Protein AF-A0A933SL16-F1 (afdb_monomer_lite)

Foldseek 3Di:
DDPPPDPPCVDDDDCPPPVVVVVVVVVVVVCVVVVCCCVVPPDDDDDPDDPVDDDPDDDDDPVCNVLVVLCVVDPDNVVSVVVVVVVVVVVVCVVVPDPD

pLDDT: mean 88.03, std 14.08, range [38.78, 98.0]

Sequence (100 aa):
MAKKKEKNEEGAVPFVPVHIMKEMAAAFIFLGIFIPLAIFYPFEELEPANPFVTPEHIKPEWYFLAAYQILKIVPSKVLGLALQGIAILAIILLPFWDTN

Radius of gyration: 23.14 Å; chains: 1; bounding box: 51×42×52 Å

Structure (mmCIF, N/CA/C/O backbone):
data_AF-A0A933SL16-F1
#
_entry.id   AF-A0A933SL16-F1
#
loop_
_atom_site.group_PDB
_atom_site.id
_atom_site.type_symbol
_atom_site.label_atom_id
_atom_site.label_alt_id
_atom_site.label_comp_id
_atom_site.label_asym_id
_atom_site.label_entity_id
_atom_site.label_seq_id
_atom_site.pdbx_PDB_ins_code
_atom_site.Cartn_x
_atom_site.Cartn_y
_atom_site.Cartn_z
_atom_site.occupancy
_atom_site.B_iso_or_equiv
_atom_site.auth_seq_id
_atom_site.auth_comp_id
_atom_site.auth_asym_id
_atom_site.auth_atom_id
_atom_site.pdbx_PDB_model_num
ATOM 1 N N . MET A 1 1 ? -33.625 -26.138 8.118 1.00 38.78 1 MET A N 1
ATOM 2 C CA . MET A 1 1 ? -33.669 -25.539 9.470 1.00 38.78 1 MET A CA 1
ATOM 3 C C . MET A 1 1 ? -32.271 -25.054 9.822 1.00 38.78 1 MET A C 1
ATOM 5 O O . MET A 1 1 ? -31.471 -25.817 10.345 1.00 38.78 1 MET A O 1
ATOM 9 N N . ALA A 1 2 ? -31.934 -23.821 9.442 1.00 45.84 2 ALA A N 1
ATOM 10 C CA . ALA A 1 2 ? -30.670 -23.212 9.840 1.00 45.84 2 ALA A CA 1
ATOM 11 C C . ALA A 1 2 ? -30.776 -22.844 11.325 1.00 45.84 2 ALA A C 1
ATOM 13 O O . ALA A 1 2 ? -31.622 -22.029 11.695 1.00 45.84 2 ALA A O 1
ATOM 14 N N . LYS A 1 3 ? -29.967 -23.477 12.183 1.00 40.28 3 LYS A N 1
ATOM 15 C CA . LYS A 1 3 ? -29.792 -23.040 13.573 1.00 40.28 3 LYS A CA 1
ATOM 16 C C . LYS A 1 3 ? -29.338 -21.579 13.534 1.00 40.28 3 LYS A C 1
ATOM 18 O O . LYS A 1 3 ? -28.229 -21.289 13.093 1.00 40.28 3 LYS A O 1
ATOM 23 N N . LYS A 1 4 ? -30.203 -20.666 13.977 1.00 47.25 4 LYS A N 1
ATOM 24 C CA . LYS A 1 4 ? -29.833 -19.289 14.310 1.00 47.25 4 LYS A CA 1
ATOM 25 C C . LYS A 1 4 ? -28.777 -19.404 15.411 1.00 47.25 4 LYS A C 1
ATOM 27 O O . LYS A 1 4 ? -29.123 -19.781 16.524 1.00 47.25 4 LYS A O 1
ATOM 32 N N . LYS A 1 5 ? -27.496 -19.202 15.072 1.00 49.44 5 LYS A N 1
ATOM 33 C CA . LYS A 1 5 ? -26.417 -19.086 16.064 1.00 49.44 5 LYS A CA 1
ATOM 34 C C . LYS A 1 5 ? -26.859 -17.993 17.038 1.00 49.44 5 LYS A C 1
ATOM 36 O O . LYS A 1 5 ? -26.998 -16.840 16.629 1.00 49.44 5 LYS A O 1
ATOM 41 N N . GLU A 1 6 ? -27.164 -18.367 18.277 1.00 51.62 6 GLU A N 1
ATOM 42 C CA . GLU A 1 6 ? -27.333 -17.400 19.354 1.00 51.62 6 GLU A CA 1
ATOM 43 C C . GLU A 1 6 ? -26.029 -16.615 19.441 1.00 51.62 6 GLU A C 1
ATOM 45 O O . GLU A 1 6 ? -24.936 -17.178 19.530 1.00 51.62 6 GLU A O 1
ATOM 50 N N . LYS A 1 7 ? -26.141 -15.302 19.261 1.00 52.16 7 LYS A N 1
ATOM 51 C CA . LYS A 1 7 ? -25.012 -14.393 19.346 1.00 52.16 7 LYS A CA 1
ATOM 52 C C . LYS A 1 7 ? -24.654 -14.361 20.831 1.00 52.16 7 LYS A C 1
ATOM 54 O O . LYS A 1 7 ? -25.413 -13.796 21.606 1.00 52.16 7 LYS A O 1
ATOM 59 N N . ASN A 1 8 ? -23.564 -15.013 21.234 1.00 49.22 8 ASN A N 1
ATOM 60 C CA . ASN A 1 8 ? -23.025 -14.832 22.580 1.00 49.22 8 ASN A CA 1
ATOM 61 C C . ASN A 1 8 ? -22.691 -13.342 22.739 1.00 49.22 8 ASN A C 1
ATOM 63 O O . ASN A 1 8 ? -21.742 -12.847 22.134 1.00 49.22 8 ASN A O 1
ATOM 67 N N . GLU A 1 9 ? -23.516 -12.619 23.498 1.00 59.81 9 GLU A N 1
ATOM 68 C CA . GLU A 1 9 ? -23.335 -11.196 23.821 1.00 59.81 9 GLU A CA 1
ATOM 69 C C . GLU A 1 9 ? -22.342 -10.981 24.976 1.00 59.81 9 GLU A C 1
ATOM 71 O O . GLU A 1 9 ? -22.157 -9.856 25.441 1.00 59.81 9 GLU A O 1
ATOM 76 N N . GLU A 1 10 ? -21.679 -12.048 25.431 1.00 55.66 10 GLU A N 1
ATOM 77 C CA . GLU A 1 10 ? -20.649 -12.025 26.468 1.00 55.66 10 GLU A CA 1
ATOM 78 C C . GLU A 1 10 ? -19.438 -11.200 25.989 1.00 55.66 10 GLU A C 1
ATOM 80 O O . GLU A 1 10 ? -18.499 -11.711 25.384 1.00 55.66 10 GLU A O 1
ATOM 85 N N . GLY A 1 11 ? -19.494 -9.882 26.213 1.00 68.06 11 GLY A N 1
ATOM 86 C CA . GLY A 1 11 ? -18.451 -8.915 25.850 1.00 68.06 11 GLY A CA 1
ATOM 87 C C . GLY A 1 11 ? -18.872 -7.810 24.872 1.00 68.06 11 GLY A C 1
ATOM 88 O O . GLY A 1 11 ? -18.021 -7.016 24.463 1.00 68.06 11 GLY A O 1
ATOM 89 N N . ALA A 1 12 ? -20.148 -7.718 24.485 1.00 78.31 12 ALA A N 1
ATOM 90 C CA . ALA A 1 12 ? -20.612 -6.647 23.605 1.00 78.31 12 ALA A CA 1
ATOM 91 C C . ALA A 1 12 ? -20.523 -5.272 24.302 1.00 78.31 12 ALA A C 1
ATOM 93 O O . ALA A 1 12 ? -21.159 -5.032 25.327 1.00 78.31 12 ALA A O 1
ATOM 94 N N . VAL A 1 13 ? -19.736 -4.350 23.736 1.00 84.50 13 VAL A N 1
ATOM 95 C CA . VAL A 1 13 ? -19.655 -2.952 24.193 1.00 84.50 13 VAL A CA 1
ATOM 96 C C . VAL A 1 13 ? -20.571 -2.060 23.354 1.00 84.50 13 VAL A C 1
ATOM 98 O O . VAL A 1 13 ? -20.735 -2.310 22.156 1.00 84.50 13 VAL A O 1
ATOM 101 N N . PRO A 1 14 ? -21.158 -0.999 23.936 1.00 89.69 14 PRO A N 1
ATOM 102 C CA . PRO A 1 14 ? -21.998 -0.086 23.175 1.00 89.69 14 PRO A CA 1
ATOM 103 C C . PRO A 1 14 ? -21.172 0.618 22.090 1.00 89.69 14 PRO A C 1
ATOM 105 O O . PRO A 1 14 ? -20.072 1.118 22.345 1.00 89.69 14 PRO A O 1
ATOM 108 N N . PHE A 1 15 ? -21.719 0.666 20.872 1.00 89.00 15 PHE A N 1
ATOM 109 C CA . PHE A 1 15 ? -21.065 1.295 19.720 1.00 89.00 15 PHE A CA 1
ATOM 110 C C . PHE A 1 15 ? -20.748 2.772 20.007 1.00 89.00 15 PHE A C 1
ATOM 112 O O . PHE A 1 15 ? -19.615 3.220 19.833 1.00 89.00 15 PHE A O 1
ATOM 119 N N . VAL A 1 16 ? -21.724 3.494 20.567 1.00 92.50 16 VAL A N 1
ATOM 120 C CA . VAL A 1 16 ? -21.557 4.855 21.089 1.00 92.50 16 VAL A CA 1
ATOM 121 C C . VAL A 1 16 ? -21.703 4.829 22.613 1.00 92.50 16 VAL A C 1
ATOM 123 O O . VAL A 1 16 ? -22.682 4.268 23.101 1.00 92.50 16 VAL A O 1
ATOM 126 N N . PRO A 1 17 ? -20.786 5.438 23.385 1.00 87.75 17 PRO A N 1
ATOM 127 C CA . PRO A 1 17 ? -19.580 6.151 22.947 1.00 87.75 17 PRO A CA 1
ATOM 128 C C . PRO A 1 17 ? -18.329 5.258 22.859 1.00 87.75 17 PRO A C 1
ATOM 130 O O . PRO A 1 17 ? -17.315 5.685 22.321 1.00 87.75 17 PRO A O 1
ATOM 133 N N . VAL A 1 18 ? -18.361 4.038 23.406 1.00 92.81 18 VAL A N 1
ATOM 134 C CA . VAL A 1 18 ? -17.141 3.288 23.754 1.00 92.81 18 VAL A CA 1
ATOM 135 C C . VAL A 1 18 ? -16.334 2.863 22.529 1.00 92.81 18 VAL A C 1
ATOM 137 O O . VAL A 1 18 ? -15.130 3.110 22.490 1.00 92.81 18 VAL A O 1
ATOM 140 N N . HIS A 1 19 ? -16.961 2.226 21.539 1.00 93.19 19 HIS A N 1
ATOM 141 C CA . HIS A 1 19 ? -16.238 1.777 20.347 1.00 93.19 19 HIS A CA 1
ATOM 142 C C . HIS A 1 19 ? -15.762 2.967 19.504 1.00 93.19 19 HIS A C 1
ATOM 144 O O . HIS A 1 19 ? -14.583 3.030 19.174 1.00 93.19 19 HIS A O 1
ATOM 150 N N . ILE A 1 20 ? -16.623 3.966 19.277 1.00 95.56 20 ILE A N 1
ATOM 151 C CA . ILE A 1 20 ? -16.255 5.202 18.563 1.00 95.56 20 ILE A CA 1
ATOM 152 C C . ILE A 1 20 ? -15.036 5.890 19.190 1.00 95.56 20 ILE A C 1
ATOM 154 O O . ILE A 1 20 ? -14.115 6.272 18.473 1.00 95.56 20 ILE A O 1
ATOM 158 N N . MET A 1 21 ? -14.990 6.023 20.519 1.00 96.19 21 MET A N 1
ATOM 159 C CA . MET A 1 21 ? -13.850 6.651 21.195 1.00 96.19 21 MET A CA 1
ATOM 160 C C . MET A 1 21 ? -12.550 5.861 20.999 1.00 96.19 21 MET A C 1
ATOM 162 O O . MET A 1 21 ? -11.489 6.465 20.844 1.00 96.19 21 MET A O 1
ATOM 166 N N . LYS A 1 22 ? -12.620 4.523 20.975 1.00 94.88 22 LYS A N 1
ATOM 167 C CA . LYS A 1 22 ? -11.459 3.662 20.706 1.00 94.88 22 LYS A CA 1
ATOM 168 C C . LYS A 1 22 ? -10.968 3.804 19.265 1.00 94.88 22 LYS A C 1
ATOM 170 O O . LYS A 1 22 ? -9.773 4.005 19.067 1.00 94.88 22 LYS A O 1
ATOM 175 N N . GLU A 1 23 ? -11.871 3.764 18.287 1.00 95.81 23 GLU A N 1
ATOM 176 C CA . GLU A 1 23 ? -11.519 3.940 16.871 1.00 95.81 23 GLU A CA 1
ATOM 177 C C . GLU A 1 23 ? -10.939 5.335 16.607 1.00 95.81 23 GLU A C 1
ATOM 179 O O . GLU A 1 23 ? -9.946 5.485 15.899 1.00 95.81 23 GLU A O 1
ATOM 184 N N . MET A 1 24 ? -11.496 6.367 17.246 1.00 97.38 24 MET A N 1
ATOM 185 C CA . MET A 1 24 ? -10.980 7.729 17.148 1.00 97.38 24 MET A CA 1
ATOM 186 C C . MET A 1 24 ? -9.575 7.853 17.754 1.00 97.38 24 MET A C 1
ATOM 188 O O . MET A 1 24 ? -8.705 8.483 17.155 1.00 97.38 24 MET A O 1
ATOM 192 N N . ALA A 1 25 ? -9.316 7.222 18.904 1.00 97.12 25 ALA A N 1
ATOM 193 C CA . ALA A 1 25 ? -7.974 7.175 19.481 1.00 97.12 25 ALA A CA 1
ATOM 194 C C . ALA A 1 25 ? -6.978 6.463 18.545 1.00 97.12 25 ALA A C 1
ATOM 196 O O . ALA A 1 25 ? -5.880 6.973 18.326 1.00 97.12 25 ALA A O 1
ATOM 197 N N . ALA A 1 26 ? -7.371 5.337 17.939 1.00 96.81 26 ALA A N 1
ATOM 198 C CA . ALA A 1 26 ? -6.551 4.633 16.953 1.00 96.81 26 ALA A CA 1
ATOM 199 C C . ALA A 1 26 ? -6.261 5.500 15.713 1.00 96.81 26 ALA A C 1
ATOM 201 O O . ALA A 1 26 ? -5.117 5.560 15.260 1.00 96.81 26 ALA A O 1
ATOM 202 N N . ALA A 1 27 ? -7.258 6.235 15.211 1.00 97.62 27 ALA A N 1
ATOM 203 C CA . ALA A 1 27 ? -7.089 7.167 14.099 1.00 97.62 27 ALA A CA 1
ATOM 204 C C . ALA A 1 27 ? -6.109 8.305 14.435 1.00 97.62 27 ALA A C 1
ATOM 206 O O . ALA A 1 27 ? -5.250 8.635 13.618 1.00 97.62 27 ALA A O 1
ATOM 207 N N . PHE A 1 28 ? -6.176 8.875 15.644 1.00 98.00 28 PHE A N 1
ATOM 208 C CA . PHE A 1 28 ? -5.220 9.899 16.078 1.00 98.00 28 PHE A CA 1
ATOM 209 C C . PHE A 1 28 ? -3.799 9.356 16.233 1.00 98.00 28 PHE A C 1
ATOM 211 O O . PHE A 1 28 ? -2.853 10.055 15.880 1.00 98.00 28 PHE A O 1
ATOM 218 N N . ILE A 1 29 ? -3.633 8.119 16.705 1.00 97.81 29 ILE A N 1
ATOM 219 C CA . ILE A 1 29 ? -2.320 7.459 16.756 1.00 97.81 29 ILE A CA 1
ATOM 220 C C . ILE A 1 29 ? -1.770 7.268 15.340 1.00 97.81 29 ILE A C 1
ATOM 222 O O . ILE A 1 29 ? -0.617 7.606 15.081 1.00 97.81 29 ILE A O 1
ATOM 226 N N . PHE A 1 30 ? -2.601 6.787 14.412 1.00 97.44 30 PHE A N 1
ATOM 227 C CA . PHE A 1 30 ? -2.228 6.640 13.008 1.00 97.44 30 PHE A CA 1
ATOM 228 C C . PHE A 1 30 ? -1.782 7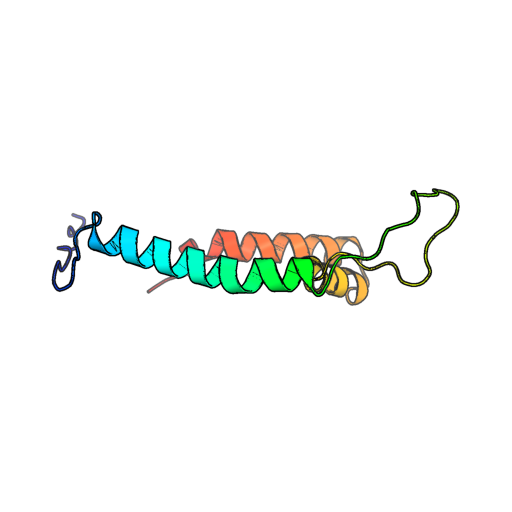.983 12.409 1.00 97.44 30 PHE A C 1
ATOM 230 O O . PHE A 1 30 ? -0.676 8.091 11.881 1.00 97.44 30 PHE A O 1
ATOM 237 N N . LEU A 1 31 ? -2.580 9.043 12.564 1.00 97.62 31 LEU A N 1
ATOM 238 C CA . LEU A 1 31 ? -2.220 10.384 12.090 1.00 97.62 31 LEU A CA 1
ATOM 239 C C . LEU A 1 31 ? -0.966 10.937 12.778 1.00 97.62 31 LEU A C 1
ATOM 241 O O . LEU A 1 31 ? -0.135 11.560 12.120 1.00 97.62 31 LEU A O 1
ATOM 245 N N . GLY A 1 32 ? -0.797 10.670 14.073 1.00 97.12 32 GLY A N 1
ATOM 246 C CA . GLY A 1 32 ? 0.380 11.057 14.847 1.00 97.12 32 GLY A CA 1
ATOM 247 C C . GLY A 1 32 ? 1.681 10.433 14.339 1.00 97.12 32 GLY A C 1
ATOM 248 O O . GLY A 1 32 ? 2.743 10.998 14.574 1.00 97.12 32 GLY A O 1
ATOM 249 N N . ILE A 1 33 ? 1.612 9.318 13.606 1.00 96.50 33 ILE A N 1
ATOM 250 C CA . ILE A 1 33 ? 2.764 8.701 12.934 1.00 96.50 33 ILE A CA 1
ATOM 251 C C . ILE A 1 33 ? 2.929 9.261 11.515 1.00 96.50 33 ILE A C 1
ATOM 253 O O . ILE A 1 33 ? 4.033 9.638 11.118 1.00 96.50 33 ILE A O 1
ATOM 257 N N . PHE A 1 34 ? 1.842 9.339 10.744 1.00 95.88 34 PHE A N 1
ATOM 258 C CA . PHE A 1 34 ? 1.906 9.694 9.322 1.00 95.88 34 PHE A CA 1
ATOM 259 C C . PHE A 1 34 ? 2.184 11.179 9.062 1.00 95.88 34 PHE A C 1
ATOM 261 O O . PHE A 1 34 ? 2.898 11.497 8.112 1.00 95.88 34 PHE A O 1
ATOM 268 N N . ILE A 1 35 ? 1.667 12.092 9.891 1.00 96.69 35 ILE A N 1
ATOM 269 C CA . ILE A 1 35 ? 1.888 13.536 9.708 1.00 96.69 35 ILE A CA 1
ATOM 270 C C . ILE A 1 35 ? 3.374 13.892 9.885 1.00 96.69 35 ILE A C 1
ATOM 272 O O . ILE A 1 35 ? 3.934 14.507 8.975 1.00 96.69 35 ILE A O 1
ATOM 276 N N . PRO A 1 36 ? 4.061 13.487 10.975 1.00 96.88 36 PRO A N 1
ATOM 277 C CA . PRO A 1 36 ? 5.499 13.703 11.087 1.00 96.88 36 PRO A CA 1
ATOM 278 C C . PRO A 1 36 ? 6.285 13.049 9.954 1.00 96.88 36 PRO A C 1
ATOM 280 O O . PRO A 1 36 ? 7.196 13.676 9.425 1.00 96.88 36 PRO A O 1
ATOM 283 N N . LEU A 1 37 ? 5.924 11.827 9.542 1.00 95.38 37 LEU A N 1
ATOM 284 C CA . LEU A 1 37 ? 6.595 11.151 8.431 1.00 95.38 37 LEU A CA 1
ATOM 285 C C . LEU A 1 37 ? 6.541 11.991 7.145 1.00 95.38 37 LEU A C 1
ATOM 287 O O . LEU A 1 37 ? 7.573 12.181 6.510 1.00 95.38 37 LEU A O 1
ATOM 291 N N . ALA A 1 38 ? 5.375 12.548 6.806 1.00 93.38 38 ALA A N 1
ATOM 292 C CA . ALA A 1 38 ? 5.202 13.389 5.621 1.00 93.38 38 ALA A CA 1
ATOM 293 C C . ALA A 1 38 ? 5.964 14.726 5.699 1.00 93.38 38 ALA A C 1
ATOM 295 O O . ALA A 1 38 ? 6.431 15.221 4.678 1.00 93.38 38 ALA A O 1
ATOM 296 N N . ILE A 1 39 ? 6.095 15.311 6.896 1.00 95.62 39 ILE A N 1
ATOM 297 C CA . ILE A 1 39 ? 6.817 16.578 7.101 1.00 95.62 39 ILE A CA 1
ATOM 298 C C . ILE A 1 39 ? 8.336 16.364 7.087 1.00 95.62 39 ILE A C 1
ATOM 300 O O . ILE A 1 39 ? 9.058 17.150 6.479 1.00 95.62 39 ILE A O 1
ATOM 304 N N . PHE A 1 40 ? 8.833 15.331 7.774 1.00 96.31 40 PHE A N 1
ATOM 305 C CA . PHE A 1 40 ? 10.272 15.086 7.922 1.00 96.31 40 PHE A CA 1
ATOM 306 C C . PHE A 1 40 ? 10.891 14.353 6.726 1.00 96.31 40 PHE A C 1
ATOM 308 O O . PHE A 1 40 ? 12.090 14.495 6.496 1.00 96.31 40 PHE A O 1
ATOM 315 N N . TYR A 1 41 ? 10.094 13.604 5.962 1.00 93.38 41 TYR A N 1
ATOM 316 C CA . TYR A 1 41 ? 10.521 12.899 4.752 1.00 93.38 41 TYR A CA 1
ATOM 317 C C . TYR A 1 41 ? 9.618 13.273 3.566 1.00 93.38 41 TYR A C 1
ATOM 319 O O . TYR A 1 41 ? 8.833 12.439 3.103 1.00 93.38 41 TYR A O 1
ATOM 327 N N . PRO A 1 42 ? 9.688 14.526 3.077 1.00 90.19 42 PRO A N 1
ATOM 328 C CA . PRO A 1 42 ? 8.940 14.929 1.896 1.00 90.19 42 PRO A CA 1
ATOM 329 C C . PRO A 1 42 ? 9.444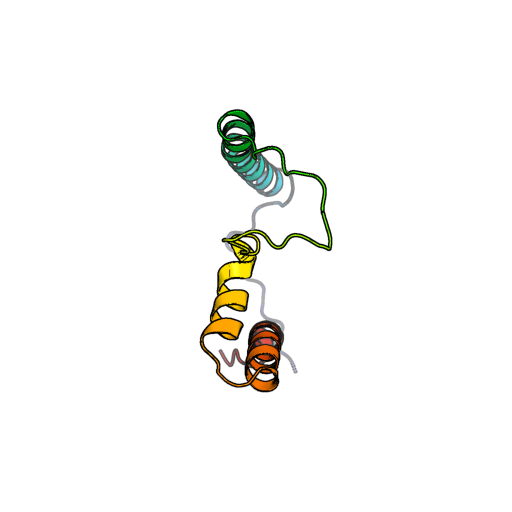 14.171 0.662 1.00 90.19 42 PRO A C 1
ATOM 331 O O . PRO A 1 42 ? 10.617 13.810 0.564 1.00 90.19 42 PRO A O 1
ATOM 334 N N . PHE A 1 43 ? 8.543 13.932 -0.286 1.00 85.69 43 PHE A N 1
ATOM 335 C CA . PHE A 1 43 ? 8.896 13.320 -1.561 1.00 85.69 43 PHE A CA 1
ATOM 336 C C . PHE A 1 43 ? 9.719 14.292 -2.419 1.00 85.69 43 PHE A C 1
ATOM 338 O O . PHE A 1 43 ? 9.466 15.497 -2.405 1.00 85.69 43 PHE A O 1
ATOM 345 N N . GLU A 1 44 ? 10.696 13.767 -3.158 1.00 84.94 44 GLU A N 1
ATOM 346 C CA . GLU A 1 44 ? 11.527 14.558 -4.070 1.00 84.94 44 GLU A CA 1
ATOM 347 C C . GLU A 1 44 ? 10.696 15.059 -5.263 1.00 84.94 44 GLU A C 1
ATOM 349 O O . GLU A 1 44 ? 9.817 14.358 -5.769 1.00 84.94 44 GLU A O 1
ATOM 354 N N . GLU A 1 45 ? 10.955 16.284 -5.718 1.00 83.31 45 GLU A N 1
ATOM 355 C CA . GLU A 1 45 ? 10.274 16.843 -6.886 1.00 83.31 45 GLU A CA 1
ATOM 356 C C . GLU A 1 45 ? 10.678 16.067 -8.149 1.00 83.31 45 GLU A C 1
ATOM 358 O O . GLU A 1 45 ? 11.861 15.873 -8.427 1.00 83.31 45 GLU A O 1
ATOM 363 N N . LEU A 1 46 ? 9.687 15.582 -8.901 1.00 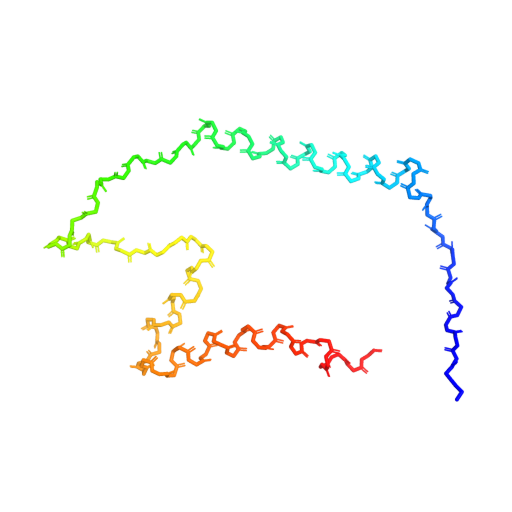85.50 46 LEU A N 1
ATOM 364 C CA . LEU A 1 46 ? 9.923 14.817 -10.124 1.00 85.50 46 LEU A CA 1
ATOM 365 C C . LEU A 1 46 ? 10.019 15.754 -11.324 1.00 85.50 46 LEU A C 1
ATOM 367 O O . LEU A 1 46 ? 9.203 16.661 -11.482 1.00 85.50 46 LEU A O 1
ATOM 371 N N . GLU A 1 47 ? 10.969 15.479 -12.216 1.00 87.69 47 GLU A N 1
ATOM 372 C CA . GLU A 1 47 ? 11.043 16.176 -13.497 1.00 87.69 47 GLU A CA 1
ATOM 373 C C . GLU A 1 47 ? 9.786 15.914 -14.350 1.00 87.69 47 GLU A C 1
ATOM 375 O O . GLU A 1 47 ? 9.212 14.816 -14.301 1.00 87.69 47 GLU A O 1
ATOM 380 N N . PRO A 1 48 ? 9.354 16.888 -15.174 1.00 89.12 48 PRO A N 1
ATOM 381 C CA . PRO A 1 48 ? 8.256 16.685 -16.109 1.00 89.12 48 PRO A CA 1
ATOM 382 C C . PRO A 1 48 ? 8.503 15.490 -17.037 1.00 89.12 48 PRO A C 1
ATOM 384 O O . PRO A 1 48 ? 9.608 15.275 -17.537 1.00 89.12 48 PRO A O 1
ATOM 387 N N . ALA A 1 49 ? 7.448 14.724 -17.314 1.00 90.12 49 ALA A N 1
ATOM 388 C CA . ALA A 1 49 ? 7.549 13.535 -18.150 1.00 90.12 49 ALA A CA 1
ATOM 389 C C . ALA A 1 49 ? 8.021 13.877 -19.576 1.00 90.12 49 ALA A C 1
ATOM 391 O O . ALA A 1 49 ? 7.395 14.675 -20.277 1.00 90.12 49 ALA A O 1
ATOM 392 N N . ASN A 1 50 ? 9.089 13.216 -20.028 1.00 93.69 50 ASN A N 1
ATOM 393 C CA . ASN A 1 50 ? 9.609 13.321 -21.389 1.00 93.69 50 ASN A CA 1
ATOM 394 C C . ASN A 1 50 ? 9.485 11.963 -22.108 1.00 93.69 50 ASN A C 1
ATOM 396 O O . ASN A 1 50 ? 10.153 11.010 -21.711 1.00 93.69 50 ASN A O 1
ATOM 400 N N . PRO A 1 51 ? 8.684 11.843 -23.184 1.00 93.12 51 PRO A N 1
ATOM 401 C CA . PRO A 1 51 ? 8.464 10.564 -23.861 1.00 93.12 51 PRO A CA 1
ATOM 402 C C . PRO A 1 51 ? 9.697 10.032 -24.611 1.00 93.12 51 PRO A C 1
ATOM 404 O O . PRO A 1 51 ? 9.717 8.860 -24.982 1.00 93.12 51 PRO A O 1
ATOM 407 N N . PHE A 1 52 ? 10.717 10.863 -24.848 1.00 94.50 52 PHE A N 1
ATOM 408 C CA . PHE A 1 52 ? 11.942 10.471 -25.555 1.00 94.50 52 PHE A CA 1
ATOM 409 C C . PHE A 1 52 ? 13.080 10.050 -24.617 1.00 94.50 52 PHE A C 1
ATOM 411 O O . PHE A 1 52 ? 14.127 9.614 -25.093 1.00 94.50 52 PHE A O 1
ATOM 418 N N . VAL A 1 53 ? 12.896 10.170 -23.298 1.00 91.12 53 VAL A N 1
ATOM 419 C CA . VAL A 1 53 ? 13.923 9.863 -22.296 1.00 91.12 53 VAL A CA 1
ATOM 420 C C . VAL A 1 53 ? 13.351 8.883 -21.276 1.00 91.12 53 VAL A C 1
ATOM 422 O O . VAL A 1 53 ? 12.389 9.187 -20.580 1.00 91.12 53 VAL A O 1
ATOM 425 N N . THR A 1 54 ? 13.946 7.691 -21.175 1.00 88.44 54 THR A N 1
ATOM 426 C CA . THR A 1 54 ? 13.586 6.702 -20.145 1.00 88.44 54 THR A CA 1
ATOM 427 C C . THR A 1 54 ? 14.576 6.790 -18.979 1.00 88.44 54 THR A C 1
ATOM 429 O O . THR A 1 54 ? 15.774 6.642 -19.221 1.00 88.44 54 THR A O 1
ATOM 432 N N . PRO A 1 55 ? 14.119 7.001 -17.730 1.00 86.88 55 PRO A N 1
ATOM 433 C CA . PRO A 1 55 ? 14.993 6.985 -16.557 1.00 86.88 55 PRO A CA 1
ATOM 434 C C . PRO A 1 55 ? 15.670 5.622 -16.339 1.00 86.88 55 PRO A C 1
ATOM 436 O O . PRO A 1 55 ? 15.066 4.575 -16.569 1.00 86.88 55 PRO A O 1
ATOM 439 N N . GLU A 1 56 ? 16.902 5.629 -15.826 1.00 84.31 56 GLU A N 1
ATOM 440 C CA . GLU A 1 56 ? 17.733 4.424 -15.653 1.00 84.31 56 GLU A CA 1
ATOM 441 C C . GLU A 1 56 ? 17.165 3.416 -14.630 1.00 84.31 56 GLU A C 1
ATOM 443 O O . GLU A 1 56 ? 17.309 2.201 -14.782 1.00 84.31 56 GLU A O 1
ATOM 448 N N . HIS A 1 57 ? 16.471 3.894 -13.592 1.00 82.94 57 HIS A N 1
ATOM 449 C CA . HIS A 1 57 ? 15.936 3.065 -12.505 1.00 82.94 57 HIS A CA 1
ATOM 450 C C . HIS A 1 57 ? 14.412 3.171 -12.375 1.00 82.94 57 HIS A C 1
ATOM 452 O O . HIS A 1 57 ? 13.879 3.534 -11.327 1.00 82.94 57 HIS A O 1
ATOM 458 N N . ILE A 1 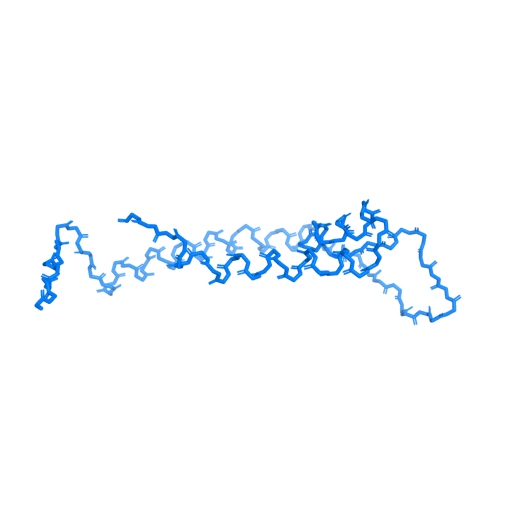58 ? 13.692 2.814 -13.442 1.00 87.69 58 ILE A N 1
ATOM 459 C CA . ILE A 1 58 ? 12.226 2.799 -13.441 1.00 87.69 58 ILE A CA 1
ATOM 460 C C . ILE A 1 58 ? 11.667 1.664 -12.563 1.00 87.69 58 ILE A C 1
ATOM 462 O O . ILE A 1 58 ? 11.771 0.473 -12.876 1.00 87.69 58 ILE A O 1
ATOM 466 N N . LYS A 1 59 ? 11.050 2.039 -11.443 1.00 89.50 59 LYS A N 1
ATOM 467 C CA . LYS A 1 59 ? 10.321 1.143 -10.538 1.00 89.50 59 LYS A CA 1
ATOM 468 C C . LYS A 1 59 ? 8.977 1.776 -10.179 1.00 89.50 59 LYS A C 1
ATOM 470 O O . LYS A 1 59 ? 8.903 3.000 -10.105 1.00 89.50 59 LYS A O 1
ATOM 475 N N . PRO A 1 60 ? 7.925 0.975 -9.968 1.00 92.31 60 PRO A N 1
ATOM 476 C CA . PRO A 1 60 ? 6.677 1.508 -9.454 1.00 92.31 60 PRO A CA 1
ATOM 477 C C . PRO A 1 60 ? 6.794 1.783 -7.949 1.00 92.31 60 PRO A C 1
ATOM 479 O O . PRO A 1 60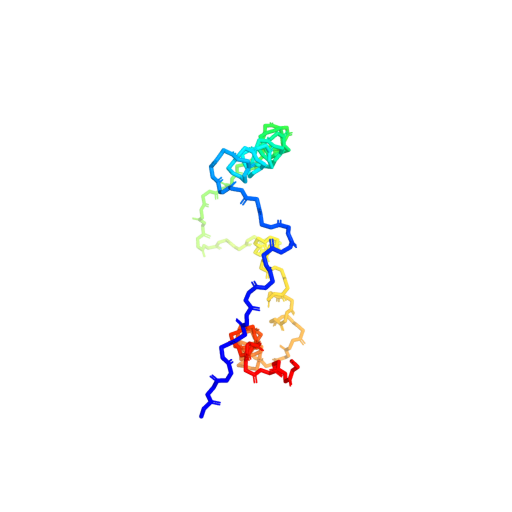 ? 7.805 1.467 -7.312 1.00 92.31 60 PRO A O 1
ATOM 482 N N . GLU A 1 61 ? 5.719 2.317 -7.383 1.00 92.50 61 GLU A N 1
ATOM 483 C CA . GLU A 1 61 ? 5.579 2.526 -5.945 1.00 92.50 61 GLU A CA 1
ATOM 484 C C . GLU A 1 61 ? 5.743 1.235 -5.132 1.00 92.50 61 GLU A C 1
ATOM 486 O O . GLU A 1 61 ? 5.517 0.122 -5.620 1.00 92.50 61 GLU A O 1
ATOM 491 N N . TRP A 1 62 ? 6.116 1.386 -3.860 1.00 92.69 62 TRP A N 1
ATOM 492 C CA . TRP A 1 62 ? 6.504 0.277 -2.980 1.00 92.69 62 TRP A CA 1
ATOM 493 C C . TRP A 1 62 ? 5.439 -0.826 -2.871 1.00 92.69 62 TRP A C 1
ATOM 495 O O . TRP A 1 62 ? 5.772 -2.011 -2.861 1.00 92.69 62 TRP A O 1
ATOM 505 N N . TYR A 1 63 ? 4.158 -0.455 -2.870 1.00 94.25 63 TYR A N 1
ATOM 506 C CA . TYR A 1 63 ? 3.030 -1.389 -2.797 1.00 94.25 63 TYR A CA 1
ATOM 507 C C . TYR A 1 63 ? 2.814 -2.192 -4.093 1.00 94.25 63 TYR A C 1
ATOM 509 O O . TYR A 1 63 ? 2.172 -3.240 -4.065 1.00 94.25 63 TYR A O 1
ATOM 517 N N . PHE A 1 64 ? 3.396 -1.766 -5.218 1.00 95.06 64 PHE A N 1
ATOM 518 C CA . PHE A 1 64 ? 3.391 -2.507 -6.484 1.00 95.06 64 PHE A CA 1
ATOM 519 C C . PHE A 1 64 ? 4.642 -3.360 -6.707 1.00 95.06 64 PHE A C 1
ATOM 521 O O . PHE A 1 64 ? 4.691 -4.121 -7.678 1.00 95.06 64 PHE A O 1
ATOM 528 N N . LEU A 1 65 ? 5.653 -3.281 -5.835 1.00 94.69 65 LEU A N 1
ATOM 529 C CA . LEU A 1 65 ? 6.910 -4.004 -6.040 1.00 94.69 65 LEU A CA 1
ATOM 530 C C . LEU A 1 65 ? 6.701 -5.516 -6.148 1.00 94.69 65 LEU A C 1
ATOM 532 O O . LEU A 1 65 ? 7.293 -6.131 -7.027 1.00 94.69 65 LEU A O 1
ATOM 536 N N . ALA A 1 66 ? 5.827 -6.114 -5.335 1.00 93.19 66 ALA A N 1
ATOM 537 C CA . ALA A 1 66 ? 5.549 -7.551 -5.408 1.00 93.19 66 ALA A CA 1
ATOM 538 C C . ALA A 1 66 ? 5.016 -7.967 -6.794 1.00 93.19 66 ALA A C 1
ATOM 540 O O . ALA A 1 66 ? 5.548 -8.881 -7.424 1.00 93.19 66 ALA A O 1
ATOM 541 N N . ALA A 1 67 ? 4.026 -7.236 -7.314 1.00 94.00 67 ALA A N 1
ATOM 542 C CA . ALA A 1 67 ? 3.478 -7.460 -8.649 1.00 94.00 67 ALA A CA 1
ATOM 543 C C . ALA A 1 67 ? 4.536 -7.240 -9.747 1.00 94.00 67 ALA A C 1
ATOM 545 O O . ALA A 1 67 ? 4.639 -8.036 -10.683 1.00 94.00 67 ALA A O 1
ATOM 546 N N . TYR A 1 68 ? 5.359 -6.200 -9.623 1.00 93.81 68 TYR A N 1
ATOM 547 C CA . TYR A 1 68 ? 6.437 -5.897 -10.565 1.00 93.81 68 TYR A CA 1
ATOM 548 C C . TYR A 1 68 ? 7.529 -6.973 -10.601 1.00 93.81 68 TYR A C 1
ATOM 550 O O . TYR A 1 68 ? 8.005 -7.324 -11.681 1.00 93.81 68 TYR A O 1
ATOM 558 N N . GLN A 1 69 ? 7.896 -7.548 -9.453 1.00 94.00 69 GLN A N 1
ATOM 559 C CA . GLN A 1 69 ? 8.869 -8.643 -9.404 1.00 94.00 69 GLN A CA 1
ATOM 560 C C . GLN A 1 69 ? 8.343 -9.908 -10.091 1.00 94.00 69 GLN A C 1
ATOM 562 O O . GLN A 1 69 ? 9.102 -10.568 -10.799 1.00 94.00 69 GLN A O 1
ATOM 567 N N . ILE A 1 70 ? 7.043 -10.211 -9.974 1.00 94.94 70 ILE A N 1
ATOM 568 C CA . ILE A 1 70 ? 6.424 -11.329 -10.707 1.00 94.94 70 ILE A CA 1
ATOM 569 C C . ILE A 1 70 ? 6.613 -11.153 -12.223 1.00 94.94 70 ILE A C 1
ATOM 571 O O . ILE A 1 70 ? 6.982 -12.107 -12.904 1.00 94.94 70 ILE A O 1
ATOM 575 N N . LEU A 1 71 ? 6.451 -9.934 -12.751 1.00 93.12 71 LEU A N 1
ATOM 576 C CA . LEU A 1 71 ? 6.671 -9.656 -14.179 1.00 93.12 71 LEU A CA 1
ATOM 577 C C . LEU A 1 71 ? 8.135 -9.796 -14.616 1.00 93.12 71 LEU A C 1
ATOM 579 O O . LEU A 1 71 ? 8.383 -10.082 -15.783 1.00 93.12 71 LEU A O 1
ATOM 583 N N . LYS A 1 72 ? 9.099 -9.581 -13.712 1.00 91.56 72 LYS A N 1
ATOM 584 C CA . LYS A 1 72 ? 10.536 -9.723 -14.004 1.00 91.56 72 LYS A CA 1
ATOM 585 C C . LYS A 1 72 ? 11.020 -11.165 -13.965 1.00 91.56 72 LYS A C 1
ATOM 587 O O . LYS A 1 72 ? 11.881 -11.540 -14.754 1.00 91.56 72 LYS A O 1
ATOM 592 N N . ILE A 1 73 ? 10.513 -11.942 -13.013 1.00 95.50 73 ILE A N 1
ATOM 593 C CA . ILE A 1 73 ? 10.974 -13.312 -12.757 1.00 95.50 73 ILE A CA 1
ATOM 594 C C . ILE A 1 73 ? 10.353 -14.289 -13.760 1.00 95.50 73 ILE A C 1
ATOM 596 O O . ILE A 1 73 ? 10.986 -15.266 -14.155 1.00 95.50 73 ILE A O 1
ATOM 600 N N . VAL A 1 74 ? 9.114 -14.035 -14.185 1.00 96.12 74 VAL A N 1
ATOM 601 C CA . VAL A 1 74 ? 8.391 -14.923 -15.095 1.00 96.12 74 VAL A CA 1
ATOM 602 C C . VAL A 1 74 ? 8.776 -14.616 -16.549 1.00 96.12 74 VAL A C 1
ATOM 604 O O . VAL A 1 74 ? 8.506 -13.517 -17.029 1.00 96.12 74 VAL A O 1
ATOM 607 N N . PRO A 1 75 ? 9.333 -15.580 -17.306 1.00 93.12 75 PRO A N 1
ATOM 608 C CA . PRO A 1 75 ? 9.833 -15.324 -18.660 1.00 93.12 75 PRO A CA 1
ATOM 609 C C . PRO A 1 75 ? 8.724 -15.048 -19.691 1.00 93.12 75 PRO A C 1
ATOM 611 O O . PRO A 1 75 ? 8.964 -14.402 -20.709 1.00 93.12 75 PRO A O 1
ATOM 614 N N . SER A 1 76 ? 7.498 -15.531 -19.453 1.00 95.56 76 SER A N 1
ATOM 615 C CA . SER A 1 76 ? 6.346 -15.293 -20.332 1.00 95.56 76 SER A CA 1
ATOM 616 C C . SER A 1 76 ? 5.541 -14.076 -19.882 1.00 95.56 76 SER A C 1
ATOM 618 O O . SER A 1 76 ? 5.007 -14.054 -18.773 1.00 95.56 76 SER A O 1
ATOM 620 N N . LYS A 1 77 ? 5.360 -13.102 -20.785 1.00 91.81 77 LYS A N 1
ATOM 621 C CA . LYS A 1 77 ? 4.573 -11.882 -20.524 1.00 91.81 77 LYS A CA 1
ATOM 622 C C . LYS A 1 77 ? 3.120 -12.187 -20.145 1.00 91.81 77 LYS A C 1
ATOM 624 O O . LYS A 1 77 ? 2.581 -11.581 -19.226 1.00 91.81 77 LYS A O 1
ATOM 629 N N . VAL A 1 78 ? 2.496 -13.144 -20.837 1.00 96.19 78 VAL A N 1
ATOM 630 C CA . VAL A 1 78 ? 1.094 -13.523 -20.596 1.00 96.19 78 VAL A CA 1
ATOM 631 C C . VAL A 1 78 ? 0.955 -14.257 -19.265 1.00 96.19 78 VAL A C 1
ATOM 633 O O . VAL A 1 78 ? 0.027 -13.977 -18.513 1.00 96.19 78 VAL A O 1
ATOM 636 N N . LEU A 1 79 ? 1.897 -15.150 -18.940 1.00 95.50 79 LEU A N 1
ATOM 637 C CA . LEU A 1 79 ? 1.871 -15.881 -17.671 1.00 95.50 79 LEU A CA 1
ATOM 638 C C . LEU A 1 79 ? 2.116 -14.943 -16.481 1.00 95.50 79 LEU A C 1
ATOM 640 O O . LEU A 1 79 ? 1.427 -15.053 -15.472 1.00 95.50 79 LEU A O 1
ATOM 644 N N . GLY A 1 80 ? 3.050 -13.995 -16.609 1.00 95.38 80 GLY A N 1
ATOM 645 C CA . GLY A 1 80 ? 3.328 -12.999 -15.572 1.00 95.38 80 GLY A CA 1
ATOM 646 C C . GLY A 1 80 ? 2.105 -12.133 -15.261 1.00 95.38 80 GLY A C 1
ATOM 647 O O . GLY A 1 80 ? 1.762 -11.953 -14.094 1.00 95.38 80 GLY A O 1
ATOM 648 N N . LEU A 1 81 ? 1.397 -11.670 -16.297 1.00 95.69 81 LEU A N 1
ATOM 649 C CA . LEU A 1 81 ? 0.143 -10.931 -16.133 1.00 95.69 81 LEU A CA 1
ATOM 650 C C . LEU A 1 81 ? -0.969 -11.805 -15.529 1.00 95.69 81 LEU A C 1
ATOM 652 O O . LEU A 1 81 ? -1.674 -11.370 -14.618 1.00 95.69 81 LEU A O 1
ATOM 656 N N . ALA A 1 82 ? -1.113 -13.049 -15.997 1.00 97.12 82 ALA A N 1
ATOM 657 C CA . ALA A 1 82 ? -2.114 -13.976 -15.474 1.00 97.12 82 ALA A CA 1
ATOM 658 C C . ALA A 1 82 ? -1.909 -14.258 -13.978 1.00 97.12 82 ALA A C 1
ATOM 660 O O . ALA A 1 82 ? -2.879 -14.273 -13.226 1.00 97.12 82 ALA A O 1
ATOM 661 N N . LEU A 1 83 ? -0.660 -14.413 -13.524 1.00 96.56 83 LEU A N 1
ATOM 662 C CA . LEU A 1 83 ? -0.336 -14.639 -12.112 1.00 96.56 83 LEU A CA 1
ATOM 663 C C . LEU A 1 83 ? -0.743 -13.467 -11.213 1.00 96.56 83 LEU A C 1
ATOM 665 O O . LEU A 1 83 ? -1.242 -13.697 -10.113 1.00 96.56 83 LEU A O 1
ATOM 669 N N . GLN A 1 84 ? -0.590 -12.225 -11.676 1.00 95.19 84 GLN A N 1
ATOM 670 C CA . GLN A 1 84 ? -1.080 -11.057 -10.937 1.00 95.19 84 GLN A CA 1
ATOM 671 C C . GLN A 1 84 ? -2.608 -11.085 -10.792 1.00 95.19 84 GLN A C 1
ATOM 673 O O . GLN A 1 84 ? -3.131 -10.846 -9.703 1.00 95.19 84 GLN A O 1
ATOM 678 N N . GLY A 1 85 ? -3.321 -11.429 -11.869 1.00 95.56 85 GLY A N 1
ATOM 679 C CA . GLY A 1 85 ? -4.774 -11.600 -11.835 1.00 95.56 85 GLY A CA 1
ATOM 680 C C . GLY A 1 85 ? -5.203 -12.720 -10.883 1.00 95.56 85 GLY A C 1
ATOM 681 O O . GLY A 1 85 ? -6.102 -12.527 -10.068 1.00 95.56 85 GLY A O 1
ATOM 682 N N . ILE A 1 86 ? -4.514 -13.863 -10.926 1.00 96.12 86 ILE A N 1
ATOM 683 C CA . ILE A 1 86 ? -4.764 -15.003 -10.034 1.00 96.12 86 ILE A CA 1
ATOM 684 C C . ILE A 1 86 ? -4.538 -14.616 -8.568 1.00 96.12 86 ILE A C 1
ATOM 686 O O . ILE A 1 86 ? -5.332 -15.017 -7.724 1.00 96.12 86 ILE A O 1
ATOM 690 N N . ALA A 1 87 ? -3.518 -13.814 -8.250 1.00 94.69 87 ALA A N 1
ATOM 691 C CA . ALA A 1 87 ? -3.271 -13.365 -6.878 1.00 94.69 87 ALA A CA 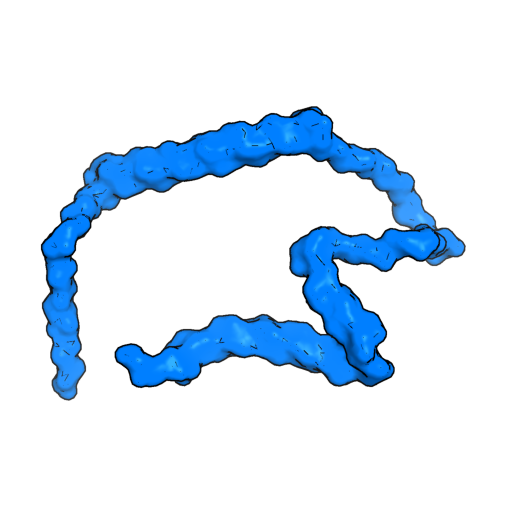1
ATOM 692 C C . ALA A 1 87 ? -4.454 -12.563 -6.304 1.00 94.69 87 ALA A C 1
ATOM 694 O O . ALA A 1 87 ? -4.862 -12.791 -5.166 1.00 94.69 87 ALA A O 1
ATOM 695 N N . ILE A 1 88 ? -5.053 -11.672 -7.100 1.00 95.06 88 ILE A N 1
ATOM 696 C CA . ILE A 1 88 ? -6.249 -10.915 -6.695 1.00 95.06 88 ILE A CA 1
ATOM 697 C C . ILE A 1 88 ? -7.469 -11.840 -6.606 1.00 95.06 88 ILE A C 1
ATOM 699 O O . ILE A 1 88 ? -8.220 -11.781 -5.632 1.00 95.06 88 ILE A O 1
ATOM 703 N N . LEU A 1 89 ? -7.656 -12.726 -7.590 1.00 96.19 89 LEU A N 1
ATOM 704 C CA . LEU A 1 89 ? -8.749 -13.701 -7.577 1.00 96.19 89 LEU A CA 1
ATOM 705 C C . LEU A 1 89 ? -8.677 -14.620 -6.356 1.00 96.19 89 LEU A C 1
ATOM 707 O O . LEU A 1 89 ? -9.712 -14.919 -5.773 1.00 96.19 89 LEU A O 1
ATOM 711 N N . ALA A 1 90 ? -7.482 -15.019 -5.923 1.00 94.69 90 ALA A N 1
ATOM 712 C CA . ALA A 1 90 ? -7.303 -15.827 -4.724 1.00 94.69 90 ALA A CA 1
ATOM 713 C C . ALA A 1 90 ? -7.851 -15.118 -3.476 1.00 94.69 90 ALA A C 1
ATOM 715 O O . ALA A 1 90 ? -8.559 -15.748 -2.698 1.00 94.69 90 ALA A O 1
ATOM 716 N N . ILE A 1 91 ? -7.608 -13.808 -3.323 1.00 94.75 91 ILE A N 1
ATOM 717 C CA . ILE A 1 91 ? -8.159 -13.009 -2.213 1.00 94.75 91 ILE A CA 1
ATOM 718 C C . ILE A 1 91 ? -9.689 -12.953 -2.287 1.00 94.75 91 ILE A C 1
ATOM 720 O O . ILE A 1 91 ? -10.362 -13.116 -1.273 1.00 94.75 91 ILE A O 1
ATOM 724 N N . ILE A 1 92 ? -10.248 -12.767 -3.486 1.00 96.06 92 ILE A N 1
ATOM 725 C CA . ILE A 1 92 ? -11.704 -12.753 -3.703 1.00 96.06 92 ILE A CA 1
ATOM 726 C C . ILE A 1 92 ? -12.329 -14.117 -3.380 1.00 96.06 92 ILE A C 1
ATOM 728 O O . ILE A 1 92 ? -13.456 -14.181 -2.891 1.00 96.06 92 ILE A O 1
ATOM 732 N N . LEU A 1 93 ? -11.603 -15.205 -3.646 1.00 95.81 93 LEU A N 1
ATOM 733 C CA . LEU A 1 93 ? -12.068 -16.570 -3.426 1.00 95.81 93 LEU A CA 1
ATOM 734 C C . LEU A 1 93 ? -11.856 -17.077 -1.988 1.00 95.81 93 LEU A C 1
ATOM 736 O O . LEU A 1 93 ? -12.444 -18.098 -1.637 1.00 95.81 93 LEU A O 1
ATOM 740 N N . LEU A 1 94 ? -11.096 -16.364 -1.143 1.00 93.31 94 LEU A N 1
ATOM 741 C CA . LEU A 1 94 ? -10.871 -16.717 0.269 1.00 93.31 94 LEU A CA 1
ATOM 742 C C . LEU A 1 94 ? -12.143 -17.117 1.043 1.00 93.31 94 LEU A C 1
ATOM 744 O O . LEU A 1 94 ? -12.119 -18.189 1.648 1.00 93.31 94 LEU A O 1
ATOM 748 N N . PRO A 1 95 ? -13.260 -16.356 1.023 1.00 91.75 95 PRO A N 1
ATOM 749 C CA . PRO A 1 95 ? -14.458 -16.722 1.787 1.00 91.75 95 PRO A CA 1
ATOM 750 C C . PRO A 1 95 ? -15.126 -18.025 1.325 1.00 91.75 95 PRO A C 1
ATOM 752 O O . PRO A 1 95 ? -15.964 -18.557 2.043 1.00 91.75 95 PRO A O 1
ATOM 755 N N . PHE A 1 96 ? -14.788 -18.536 0.138 1.00 92.25 96 PHE A N 1
ATOM 756 C CA . PHE A 1 96 ? -15.300 -19.810 -0.375 1.00 92.25 96 PHE A CA 1
ATOM 757 C C . PHE A 1 96 ? -14.336 -20.975 -0.133 1.00 92.25 96 PHE A C 1
ATOM 759 O O . PHE A 1 96 ? -14.722 -22.130 -0.305 1.00 92.25 96 PHE A O 1
ATOM 766 N N . TRP A 1 97 ? -13.084 -20.682 0.228 1.00 89.31 97 TRP A N 1
ATOM 767 C CA . TRP A 1 97 ? -12.081 -21.691 0.559 1.00 89.31 97 TRP A CA 1
ATOM 768 C C . TRP A 1 97 ? -12.118 -22.049 2.048 1.00 89.31 97 TRP A C 1
ATOM 770 O O . TRP A 1 97 ? -11.803 -23.180 2.422 1.00 89.31 97 TRP A O 1
ATOM 780 N N . ASP A 1 98 ? -12.542 -21.116 2.902 1.00 87.81 98 ASP A N 1
ATOM 781 C CA . ASP A 1 98 ? -12.683 -21.398 4.326 1.00 87.81 98 ASP A CA 1
ATOM 782 C C . ASP A 1 98 ? -13.765 -22.463 4.560 1.00 87.81 98 ASP A C 1
ATOM 784 O O . ASP A 1 98 ? -14.942 -22.277 4.245 1.00 87.81 98 ASP A O 1
ATOM 788 N N . THR A 1 99 ? -13.331 -23.627 5.044 1.00 82.25 99 THR A N 1
ATOM 789 C CA . THR A 1 99 ? -14.184 -24.806 5.258 1.00 82.25 99 THR A CA 1
ATOM 790 C C . THR A 1 99 ? -14.519 -25.024 6.736 1.00 82.25 99 THR A C 1
ATOM 792 O O . THR A 1 99 ? -15.196 -26.004 7.058 1.00 82.25 99 THR A O 1
ATOM 795 N N . ASN A 1 100 ? -14.030 -24.152 7.625 1.00 73.06 100 ASN A N 1
ATOM 796 C CA . ASN A 1 100 ? -14.136 -24.261 9.082 1.00 73.06 100 ASN A CA 1
ATOM 797 C C . ASN A 1 100 ? -15.165 -23.279 9.666 1.00 73.06 100 ASN A C 1
ATOM 799 O O . ASN A 1 100 ? -15.947 -23.697 10.552 1.00 73.06 100 ASN A O 1
#

Secondary structure (DSSP, 8-state):
---------TTPPPIIIIIHHHHHHHHHHHHHHHHHHHHHSPPPPPPPP-TT---TT----GGGHHHHHHHHH-S-HHHHHHHHHHHHHHHHHHHHH---